Protein AF-A0A9Q1BQQ0-F1 (afdb_monomer_lite)

Sequence (123 aa):
MTTLFNSIDKNIPAKLSSSRFSYPWVNRLIKRDIRQKQRLYNKVKKYGQSSHKFEFRKLRRSIDRKIRMSHNSYVRDIIGGSLKSDNTKPFWNLNLRGLMLVVSRRCRFKENSCPLPKIKPKP

Foldseek 3Di:
DCVVVVVCPQAEPPDLDDPDDDDPLCDPVLVVLVVVLVVLLVVCQPPVDPVSVVVSVVSVVVSVVSSVVSVVVVVCVQVVVCVVPVHNHSVNNVVSCVVCVVVVVPPPPPPPDPDRNPDDDDD

Radius of gyration: 20.64 Å; chains: 1; bounding box: 48×26×66 Å

pLDDT: mean 75.19, std 18.42, range [32.0, 94.81]

Structure (mmCIF, N/CA/C/O backbone):
data_AF-A0A9Q1BQQ0-F1
#
_entry.id   AF-A0A9Q1BQQ0-F1
#
loop_
_atom_site.group_PDB
_atom_site.id
_atom_site.type_symbol
_atom_site.label_atom_id
_atom_site.label_alt_id
_atom_site.label_comp_id
_atom_site.label_asym_id
_atom_site.label_entity_id
_atom_site.label_seq_id
_atom_site.pdbx_PDB_ins_code
_atom_site.Cartn_x
_atom_site.Cartn_y
_atom_site.Cartn_z
_atom_site.occupancy
_atom_site.B_iso_or_equiv
_atom_site.auth_seq_id
_atom_site.auth_comp_id
_atom_site.auth_asym_id
_atom_site.auth_atom_id
_atom_site.pdbx_PDB_model_num
ATOM 1 N N . MET A 1 1 ? 31.905 8.254 -33.242 1.00 49.72 1 MET A N 1
ATOM 2 C CA . MET A 1 1 ? 32.184 7.545 -31.971 1.00 49.72 1 MET A CA 1
ATOM 3 C C . MET A 1 1 ? 31.222 8.034 -30.880 1.00 49.72 1 MET A C 1
ATOM 5 O O . MET A 1 1 ? 31.599 8.859 -30.065 1.00 49.72 1 MET A O 1
ATOM 9 N N . THR A 1 2 ? 29.957 7.595 -30.881 1.00 71.25 2 THR A N 1
ATOM 10 C CA . THR A 1 2 ? 28.929 8.000 -29.881 1.00 71.25 2 THR A CA 1
ATOM 11 C C . THR A 1 2 ? 28.094 6.816 -29.375 1.00 71.25 2 THR A C 1
ATOM 13 O O . THR A 1 2 ? 27.130 6.982 -28.634 1.00 71.25 2 THR A O 1
ATOM 16 N N . THR A 1 3 ? 28.467 5.591 -29.751 1.00 80.88 3 THR A N 1
ATOM 17 C CA . THR A 1 3 ? 27.713 4.357 -29.478 1.00 80.88 3 THR A CA 1
ATOM 18 C C . THR A 1 3 ? 27.543 4.076 -27.986 1.00 80.88 3 THR A C 1
ATOM 20 O O . THR A 1 3 ? 26.469 3.644 -27.575 1.00 80.88 3 THR A O 1
ATOM 23 N N . LEU A 1 4 ? 28.559 4.375 -27.170 1.00 83.50 4 LEU A N 1
ATOM 24 C CA . LEU A 1 4 ? 28.493 4.223 -25.715 1.00 83.50 4 LEU A CA 1
ATOM 25 C C . LEU A 1 4 ? 27.442 5.156 -25.098 1.00 83.50 4 LEU A C 1
ATOM 27 O O . LEU A 1 4 ? 26.542 4.68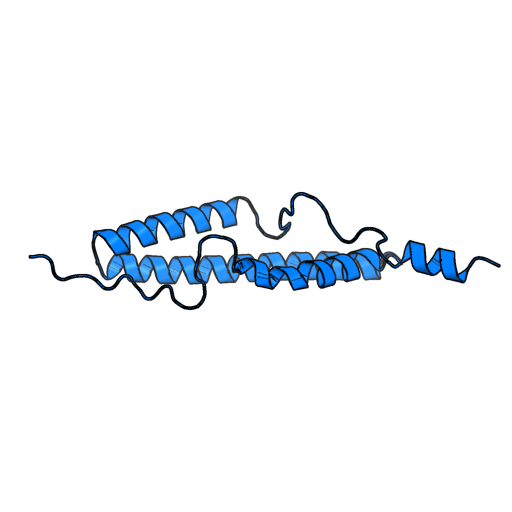8 -24.406 1.00 83.50 4 LEU A O 1
ATOM 31 N N . PHE A 1 5 ? 27.526 6.456 -25.389 1.00 85.81 5 PHE A N 1
ATOM 32 C CA . PHE A 1 5 ? 26.589 7.455 -24.864 1.00 85.81 5 PHE A CA 1
ATOM 33 C C . PHE A 1 5 ? 25.151 7.172 -25.317 1.00 85.81 5 PHE A C 1
ATOM 35 O O . PHE A 1 5 ? 24.237 7.183 -24.498 1.00 85.81 5 PHE A O 1
ATOM 42 N N . ASN A 1 6 ? 24.964 6.750 -26.571 1.00 85.50 6 ASN A N 1
ATOM 43 C CA . ASN A 1 6 ? 23.657 6.327 -27.077 1.00 85.50 6 ASN A CA 1
ATOM 44 C C . ASN A 1 6 ? 23.087 5.120 -26.313 1.00 85.50 6 ASN A C 1
ATOM 46 O O . ASN A 1 6 ? 21.882 5.048 -26.075 1.00 85.50 6 ASN A O 1
ATOM 50 N N . SER A 1 7 ? 23.928 4.157 -25.930 1.00 82.69 7 SER A N 1
ATOM 51 C CA . SER A 1 7 ? 23.507 3.001 -25.130 1.00 82.69 7 SER A CA 1
ATOM 52 C C . SER A 1 7 ? 23.175 3.386 -23.689 1.00 82.69 7 SER A C 1
ATOM 54 O O . SER A 1 7 ? 22.233 2.839 -23.113 1.00 82.69 7 SER A O 1
ATOM 56 N N . ILE A 1 8 ? 23.900 4.349 -23.118 1.00 85.19 8 ILE A N 1
ATOM 57 C CA . ILE A 1 8 ? 23.631 4.896 -21.784 1.00 85.19 8 ILE A CA 1
ATOM 58 C C . ILE A 1 8 ? 22.269 5.598 -21.774 1.00 85.19 8 ILE A C 1
ATOM 60 O O . ILE A 1 8 ? 21.409 5.244 -20.967 1.00 85.19 8 ILE A O 1
ATOM 64 N N . ASP A 1 9 ? 22.013 6.492 -22.728 1.00 83.19 9 ASP A N 1
ATOM 65 C CA . ASP A 1 9 ? 20.755 7.245 -22.815 1.00 83.19 9 ASP A CA 1
ATOM 66 C C . ASP A 1 9 ? 19.539 6.352 -23.094 1.00 83.19 9 ASP A C 1
ATOM 68 O O . ASP A 1 9 ? 18.411 6.633 -22.667 1.00 83.19 9 ASP A O 1
ATOM 72 N N . LYS A 1 10 ? 19.742 5.240 -23.808 1.00 84.06 10 LYS A N 1
ATOM 73 C CA . LYS A 1 10 ? 18.690 4.250 -24.074 1.00 84.06 10 LYS A CA 1
ATOM 74 C C . LYS A 1 10 ? 18.300 3.459 -22.829 1.00 84.06 10 LYS A C 1
ATOM 76 O O . LYS A 1 10 ? 17.111 3.198 -22.648 1.00 84.06 10 LYS A O 1
ATOM 81 N N . ASN A 1 11 ? 19.254 3.147 -21.958 1.00 84.38 11 ASN A N 1
ATOM 82 C CA . ASN A 1 11 ? 19.060 2.235 -20.831 1.00 84.38 11 ASN A CA 1
ATOM 83 C C . ASN A 1 11 ? 18.818 2.941 -19.492 1.00 84.38 11 ASN A C 1
ATOM 85 O O . ASN A 1 11 ? 18.059 2.447 -18.655 1.00 84.38 11 ASN A O 1
ATOM 89 N N . ILE A 1 12 ? 19.401 4.122 -19.300 1.00 83.19 12 ILE A N 1
ATOM 90 C CA . ILE A 1 12 ? 19.336 4.867 -18.043 1.00 83.19 12 ILE A CA 1
ATOM 91 C C . ILE A 1 12 ? 18.301 5.995 -18.173 1.00 83.19 12 ILE A C 1
ATOM 93 O O . ILE A 1 12 ? 18.304 6.746 -19.150 1.00 83.19 12 ILE A O 1
ATOM 97 N N . PRO A 1 13 ? 17.353 6.130 -17.230 1.00 80.38 13 PRO A N 1
ATOM 98 C CA . PRO A 1 13 ? 16.422 7.248 -17.246 1.00 80.38 13 PRO A CA 1
ATOM 99 C C . PRO A 1 13 ? 17.135 8.568 -16.909 1.00 80.38 13 PRO A C 1
ATOM 101 O O . PRO A 1 13 ? 17.703 8.715 -15.832 1.00 80.38 13 PRO A O 1
ATOM 104 N N . ALA A 1 14 ? 17.035 9.556 -17.804 1.00 79.38 14 ALA A N 1
ATOM 105 C CA . ALA A 1 14 ? 17.663 10.874 -17.643 1.00 79.38 14 ALA A CA 1
ATOM 106 C C . ALA A 1 14 ? 17.007 11.767 -16.567 1.00 79.38 14 ALA A C 1
ATOM 108 O O . ALA A 1 14 ? 17.628 12.698 -16.062 1.00 79.38 14 ALA A O 1
ATOM 109 N N . LYS A 1 15 ? 15.738 11.514 -16.212 1.00 72.50 15 LYS A N 1
ATOM 110 C CA . LYS A 1 15 ? 15.001 12.267 -15.182 1.00 72.50 15 LYS A CA 1
ATOM 111 C C . LYS A 1 15 ? 14.571 11.334 -14.056 1.00 72.50 15 LYS A C 1
ATOM 113 O O . LYS A 1 15 ? 13.873 10.351 -14.294 1.00 72.50 15 LYS A O 1
ATOM 118 N N . LEU A 1 16 ? 14.960 11.684 -12.831 1.00 66.38 16 LEU A N 1
ATOM 119 C CA . LEU A 1 16 ? 14.768 10.857 -11.633 1.00 66.38 16 LEU A CA 1
ATOM 120 C C . LEU A 1 16 ? 13.498 11.201 -10.838 1.00 66.38 16 LEU A C 1
ATOM 122 O O . LEU A 1 16 ? 13.080 10.419 -9.986 1.00 66.38 16 LEU A O 1
ATOM 126 N N . SER A 1 17 ? 12.860 12.344 -11.100 1.00 60.31 17 SER A N 1
ATOM 127 C CA . SER A 1 17 ? 11.723 12.822 -10.310 1.00 60.31 17 SER A CA 1
ATOM 128 C C . SER A 1 17 ? 10.563 13.311 -11.180 1.00 60.31 17 SER A C 1
ATOM 130 O O . SER A 1 17 ? 10.738 13.900 -12.244 1.00 60.31 17 SER A O 1
ATOM 132 N N . SER A 1 18 ? 9.346 13.042 -10.710 1.00 62.91 18 SER A N 1
ATOM 133 C CA . SER A 1 18 ? 8.094 13.585 -11.242 1.00 62.91 18 SER A CA 1
ATOM 134 C C . SER A 1 18 ? 7.284 14.177 -10.088 1.00 62.91 18 SER A C 1
ATOM 136 O O . SER A 1 18 ? 7.335 13.675 -8.965 1.00 62.91 18 SER A O 1
ATOM 138 N N . SER A 1 19 ? 6.537 15.247 -10.374 1.00 61.38 19 SER A N 1
ATOM 139 C CA . SER A 1 19 ? 5.867 16.113 -9.392 1.00 61.38 19 SER A CA 1
ATOM 140 C C . SER A 1 19 ? 4.697 15.447 -8.634 1.00 61.38 19 SER A C 1
ATOM 142 O O . SER A 1 19 ? 4.322 15.911 -7.559 1.00 61.38 19 SER A O 1
ATOM 144 N N . ARG A 1 20 ? 4.146 14.310 -9.099 1.00 58.00 20 ARG A N 1
ATOM 145 C CA . ARG A 1 20 ? 3.126 13.530 -8.360 1.00 58.00 20 ARG A CA 1
ATOM 146 C C . ARG A 1 20 ? 3.206 12.038 -8.677 1.00 58.00 20 ARG A C 1
ATOM 148 O O . ARG A 1 20 ? 2.969 11.631 -9.810 1.00 58.00 20 ARG A O 1
ATOM 155 N N . PHE A 1 21 ? 3.466 11.208 -7.664 1.00 63.31 21 PHE A N 1
ATOM 156 C CA . PHE A 1 21 ? 3.523 9.755 -7.839 1.00 63.31 21 PHE A CA 1
ATOM 157 C C . PHE A 1 21 ? 2.178 9.091 -7.520 1.00 63.31 21 PHE A C 1
ATOM 159 O O . PHE A 1 21 ? 1.716 9.094 -6.378 1.00 63.31 21 PHE A O 1
ATOM 166 N N . SER A 1 22 ? 1.549 8.498 -8.537 1.00 72.81 22 SER A N 1
ATOM 167 C CA . SER A 1 22 ? 0.489 7.508 -8.346 1.00 72.81 22 SER A CA 1
ATOM 168 C C . SER A 1 22 ? 1.108 6.121 -8.421 1.00 72.81 22 SER A C 1
ATOM 170 O O . SER A 1 22 ? 1.644 5.742 -9.458 1.00 72.81 22 SER A O 1
ATOM 172 N N . TYR A 1 23 ? 1.006 5.358 -7.334 1.00 81.06 23 TYR A N 1
ATOM 173 C CA . TYR A 1 23 ? 1.450 3.970 -7.292 1.00 81.06 23 TYR A CA 1
ATOM 174 C C . TYR A 1 23 ? 0.550 3.119 -8.206 1.00 81.06 23 TYR A C 1
ATOM 176 O O . TYR A 1 23 ? -0.641 2.983 -7.903 1.00 81.06 23 TYR A O 1
ATOM 184 N N . PRO A 1 24 ? 1.073 2.536 -9.300 1.00 83.38 24 PRO A N 1
ATOM 185 C CA . PRO A 1 24 ? 0.248 1.790 -10.252 1.00 83.38 24 PRO A CA 1
ATOM 186 C C . PRO A 1 24 ? -0.336 0.507 -9.645 1.00 83.38 24 PRO A C 1
ATOM 188 O O . PRO A 1 24 ? -1.416 0.082 -10.030 1.00 83.38 24 PRO A O 1
ATOM 191 N N . TRP A 1 25 ? 0.310 -0.057 -8.621 1.00 86.00 25 TRP A N 1
ATOM 192 C CA . TRP A 1 25 ? -0.189 -1.209 -7.861 1.00 86.00 25 TRP A CA 1
ATOM 193 C C . TRP A 1 25 ? -1.203 -0.853 -6.753 1.00 86.00 25 TRP A C 1
ATOM 195 O O . TRP A 1 25 ? -1.594 -1.714 -5.965 1.00 86.00 25 TRP A O 1
ATOM 205 N N . VAL A 1 26 ? -1.627 0.414 -6.631 1.00 88.38 26 VAL A N 1
ATOM 206 C CA . VAL A 1 26 ? -2.629 0.846 -5.639 1.00 88.38 26 VAL A CA 1
ATOM 207 C C . VAL A 1 26 ? -3.933 1.237 -6.332 1.00 88.38 26 VAL A C 1
ATOM 209 O O . VAL A 1 26 ? -4.220 2.404 -6.614 1.00 88.38 26 VAL A O 1
ATOM 212 N N . ASN A 1 27 ? -4.771 0.225 -6.537 1.00 89.50 27 ASN A N 1
ATOM 213 C CA . ASN A 1 27 ? -6.055 0.348 -7.223 1.00 89.50 27 ASN A CA 1
ATOM 214 C C . ASN A 1 27 ? -7.104 1.125 -6.406 1.00 89.50 27 ASN A C 1
ATOM 216 O O . ASN A 1 27 ? -7.034 1.235 -5.177 1.00 89.50 27 ASN A O 1
ATOM 220 N N . ARG A 1 28 ? -8.157 1.608 -7.083 1.00 91.38 28 ARG A N 1
ATOM 221 C CA . ARG A 1 28 ? -9.309 2.291 -6.453 1.00 91.38 28 ARG A CA 1
ATOM 222 C C . ARG A 1 28 ? -9.947 1.458 -5.334 1.00 91.38 28 ARG A C 1
ATOM 224 O O . ARG A 1 28 ? -10.348 2.018 -4.313 1.00 91.38 28 ARG A O 1
ATOM 231 N N . LEU A 1 29 ? -10.000 0.136 -5.509 1.00 93.56 29 LEU A N 1
ATOM 232 C CA . LEU A 1 29 ? -10.514 -0.809 -4.514 1.00 93.56 29 LEU A CA 1
ATOM 233 C C . LEU A 1 29 ? -9.653 -0.820 -3.243 1.00 93.56 29 LEU A C 1
ATOM 235 O O . LEU A 1 29 ? -10.185 -0.651 -2.151 1.00 93.56 29 LEU A O 1
ATOM 239 N N . ILE A 1 30 ? -8.325 -0.889 -3.378 1.00 91.88 30 ILE A N 1
ATOM 240 C CA . ILE A 1 30 ? -7.389 -0.821 -2.243 1.00 91.88 30 ILE A CA 1
ATOM 241 C C . ILE A 1 30 ? -7.545 0.519 -1.508 1.00 91.88 30 ILE A C 1
ATOM 243 O O . ILE A 1 30 ? -7.645 0.551 -0.283 1.00 91.88 30 ILE A O 1
ATOM 247 N N . LYS A 1 31 ? -7.668 1.636 -2.240 1.00 89.88 31 LYS A N 1
ATOM 248 C CA . LYS A 1 31 ? -7.935 2.961 -1.643 1.00 89.88 31 LYS A CA 1
ATOM 249 C C . LYS A 1 31 ? -9.269 3.004 -0.886 1.00 89.88 31 LYS A C 1
ATOM 251 O O . LYS A 1 31 ? -9.391 3.711 0.117 1.00 89.88 31 LYS A O 1
ATOM 256 N N . ARG A 1 32 ? -10.297 2.287 -1.354 1.00 94.81 32 ARG A N 1
ATOM 257 C CA . ARG A 1 32 ? -11.584 2.158 -0.650 1.00 94.81 32 ARG A CA 1
ATOM 258 C C . ARG A 1 32 ? -11.411 1.388 0.659 1.00 94.81 32 ARG A C 1
ATOM 260 O O . ARG A 1 32 ? -11.850 1.881 1.696 1.00 94.81 32 ARG A O 1
ATOM 267 N N . ASP A 1 33 ? -10.700 0.268 0.624 1.00 91.50 33 ASP A N 1
ATOM 268 C CA . ASP A 1 33 ? -10.444 -0.557 1.805 1.00 91.50 33 ASP A CA 1
ATOM 269 C C . ASP A 1 33 ? -9.600 0.198 2.847 1.00 91.50 33 ASP A C 1
ATOM 271 O O . ASP A 1 33 ? -9.903 0.160 4.037 1.00 91.50 33 ASP A O 1
ATOM 275 N N . ILE A 1 34 ? -8.599 0.979 2.421 1.00 91.06 34 ILE A N 1
ATOM 276 C CA . ILE A 1 34 ? -7.809 1.849 3.313 1.00 91.06 34 ILE A CA 1
ATOM 277 C C . ILE A 1 34 ? -8.704 2.877 4.021 1.00 91.06 34 ILE A C 1
ATOM 279 O O . ILE A 1 34 ? -8.579 3.081 5.231 1.00 91.06 34 ILE A O 1
ATOM 283 N N . ARG A 1 35 ? -9.651 3.497 3.304 1.00 93.06 35 ARG A N 1
ATOM 284 C CA . ARG A 1 35 ? -10.626 4.418 3.913 1.00 93.06 35 ARG A CA 1
ATOM 285 C C . ARG A 1 35 ? -11.544 3.695 4.899 1.00 93.06 35 ARG A C 1
ATOM 287 O O . ARG A 1 35 ? -11.822 4.227 5.971 1.00 93.06 35 ARG A O 1
ATOM 294 N N . GLN A 1 36 ? -11.974 2.473 4.587 1.00 94.12 36 GLN A N 1
ATOM 295 C CA . GLN A 1 36 ? -12.758 1.644 5.505 1.00 94.12 36 GLN A CA 1
ATOM 296 C C . GLN A 1 36 ? -11.958 1.272 6.764 1.00 94.12 36 GLN A C 1
ATOM 298 O O . GLN A 1 36 ? -12.483 1.396 7.872 1.00 94.12 36 GLN A O 1
ATOM 303 N N . LYS A 1 37 ? -10.673 0.919 6.621 1.00 92.25 37 LYS A N 1
ATOM 304 C CA . LYS A 1 37 ? -9.740 0.689 7.736 1.00 92.25 37 LYS A CA 1
ATOM 305 C C . LYS A 1 37 ? -9.674 1.907 8.654 1.00 92.25 37 LYS A C 1
ATOM 307 O O . LYS A 1 37 ? -9.769 1.752 9.870 1.00 92.25 37 LYS A O 1
ATOM 312 N N . GLN A 1 38 ? -9.585 3.112 8.087 1.00 90.06 38 GLN A N 1
ATOM 313 C CA . GLN A 1 38 ? -9.576 4.351 8.868 1.00 90.06 38 GLN A CA 1
ATOM 314 C C . GLN A 1 38 ? -10.892 4.578 9.626 1.00 90.06 38 GLN A C 1
ATOM 316 O O . GLN A 1 38 ? -10.878 4.950 10.798 1.00 90.06 38 GLN A O 1
ATOM 321 N N . ARG A 1 39 ? -12.041 4.313 8.992 1.00 92.00 39 ARG A N 1
ATOM 322 C CA . ARG A 1 39 ? -13.351 4.404 9.660 1.00 92.00 39 ARG A CA 1
ATOM 323 C C . ARG A 1 39 ? -13.460 3.419 10.827 1.00 92.00 39 ARG A C 1
ATOM 325 O O . ARG A 1 39 ? -13.930 3.804 11.894 1.00 92.00 39 ARG A O 1
ATOM 332 N N . LEU A 1 40 ? -12.997 2.177 10.657 1.00 91.62 40 LEU A N 1
ATOM 333 C CA . LEU A 1 40 ? -12.968 1.181 11.736 1.00 91.62 40 LEU A CA 1
ATOM 334 C C . LEU A 1 40 ? -12.041 1.600 12.876 1.00 91.62 40 LEU A C 1
ATOM 336 O O . LEU A 1 40 ? -12.426 1.484 14.034 1.00 91.62 40 LEU A O 1
ATOM 340 N N . TYR A 1 41 ? -10.866 2.149 12.568 1.00 88.31 41 TYR A N 1
ATOM 341 C CA . TYR A 1 41 ? -9.969 2.699 13.584 1.00 88.31 41 TYR A CA 1
ATOM 342 C C . TYR A 1 41 ? -10.659 3.781 14.427 1.00 88.31 41 TYR A C 1
ATOM 344 O O . TYR A 1 41 ? -10.595 3.742 15.655 1.00 88.31 41 TYR A O 1
ATOM 352 N N . ASN A 1 42 ? -11.391 4.696 13.786 1.00 88.56 42 ASN A N 1
ATOM 353 C CA . ASN A 1 42 ? -12.150 5.728 14.492 1.00 88.56 42 ASN A CA 1
ATOM 354 C C . ASN A 1 42 ? -13.243 5.121 15.394 1.00 88.56 42 ASN A C 1
ATOM 356 O O . ASN A 1 42 ? -13.417 5.580 16.521 1.00 88.56 42 ASN A O 1
ATOM 360 N N . LYS A 1 43 ? -13.931 4.056 14.950 1.00 89.25 43 LYS A N 1
ATOM 361 C CA . LYS A 1 43 ? -14.899 3.317 15.784 1.00 89.25 43 LYS A CA 1
ATOM 362 C C . LYS A 1 43 ? -14.227 2.647 16.983 1.00 89.25 43 LYS A C 1
ATOM 364 O O . LYS A 1 43 ? -14.707 2.792 18.101 1.00 89.25 43 LYS A O 1
ATOM 369 N N . VAL A 1 44 ? -13.098 1.965 16.778 1.00 89.50 44 VAL A N 1
ATOM 370 C CA . VAL A 1 44 ? -12.316 1.348 17.866 1.00 89.50 44 VAL A CA 1
ATOM 371 C C . VAL A 1 44 ? -11.877 2.401 18.880 1.00 89.50 44 VAL A C 1
ATOM 373 O O . VAL A 1 44 ? -11.998 2.174 20.079 1.00 89.50 44 VAL A O 1
ATOM 376 N N . LYS A 1 45 ? -11.410 3.562 18.407 1.00 87.12 45 LYS A N 1
ATOM 377 C CA . LYS A 1 45 ? -11.002 4.679 19.263 1.00 87.12 45 LYS A CA 1
ATOM 378 C C . LYS A 1 45 ? -12.171 5.242 20.079 1.00 87.12 45 LYS A C 1
ATOM 380 O O . LYS A 1 45 ? -11.964 5.595 21.232 1.00 87.12 45 LYS A O 1
ATOM 385 N N . LYS A 1 46 ? -13.370 5.330 19.492 1.00 87.00 46 LYS A N 1
ATOM 386 C CA . LYS A 1 46 ? -14.562 5.897 20.143 1.00 87.00 46 LYS A CA 1
ATOM 387 C C . LYS A 1 46 ? -15.222 4.935 21.136 1.00 87.00 46 LYS A C 1
ATOM 389 O O . LYS A 1 46 ? -15.605 5.358 22.217 1.00 87.00 46 LYS A O 1
ATOM 394 N N . TYR A 1 47 ? -15.381 3.667 20.760 1.00 86.81 47 TYR A N 1
ATOM 395 C CA . TYR A 1 47 ? -16.212 2.712 21.501 1.00 86.81 47 TYR A CA 1
ATOM 396 C C . TYR A 1 47 ? -15.414 1.655 22.272 1.00 86.81 47 TYR A C 1
ATOM 398 O O . TYR A 1 47 ? -15.969 1.000 23.142 1.00 86.81 47 TYR A O 1
ATOM 406 N N . GLY A 1 48 ? -14.138 1.428 21.944 1.00 80.44 48 GLY A N 1
ATOM 407 C CA . GLY A 1 48 ? -13.285 0.460 22.647 1.00 80.44 48 GLY A CA 1
ATOM 408 C C . GLY A 1 48 ? -13.656 -1.024 22.476 1.00 80.44 48 GLY A C 1
ATOM 409 O O . GLY A 1 48 ? -12.928 -1.886 22.966 1.00 80.44 48 GLY A O 1
ATOM 410 N N . GLN A 1 49 ? -14.728 -1.349 21.750 1.00 87.44 49 GLN A N 1
ATOM 411 C CA . GLN A 1 49 ? -15.249 -2.714 21.623 1.00 87.44 49 GLN A CA 1
ATOM 412 C C . GLN A 1 49 ? -14.245 -3.703 21.003 1.00 87.44 49 GLN A C 1
ATOM 414 O O . GLN A 1 49 ? -13.556 -3.399 20.022 1.00 87.44 49 GLN A O 1
ATOM 419 N N . SER A 1 50 ? -14.206 -4.925 21.546 1.00 87.19 50 SER A N 1
ATOM 420 C CA . SER A 1 50 ? -13.356 -6.032 21.078 1.00 87.19 50 SER A CA 1
ATOM 421 C C . SER A 1 50 ? -13.698 -6.473 19.650 1.00 87.19 50 SER A C 1
ATOM 423 O O . SER A 1 50 ? -12.788 -6.672 18.843 1.00 87.19 50 SER A O 1
ATOM 425 N N . SER A 1 51 ? -14.989 -6.521 19.302 1.00 90.19 51 SER A N 1
ATOM 426 C CA . SER A 1 51 ? -15.471 -6.848 17.951 1.00 90.19 51 SER A CA 1
ATOM 427 C C . SER A 1 51 ? -14.877 -5.912 16.887 1.00 90.19 51 SER A C 1
ATOM 429 O O . SER A 1 51 ? -14.266 -6.352 15.912 1.00 90.19 51 SER A O 1
ATOM 431 N N . HIS A 1 52 ? -14.911 -4.596 17.120 1.00 88.56 52 HIS A N 1
ATOM 432 C CA . HIS A 1 52 ? -14.323 -3.625 16.194 1.00 88.56 52 HIS A CA 1
ATOM 433 C C . HIS A 1 52 ? -12.800 -3.769 16.054 1.00 88.56 52 HIS A C 1
ATOM 435 O O . HIS A 1 52 ? -12.254 -3.547 14.970 1.00 88.56 52 HIS A O 1
ATOM 441 N N . LYS A 1 53 ? -12.098 -4.155 17.131 1.00 86.94 53 LYS A N 1
ATOM 442 C CA . LYS A 1 53 ? -10.651 -4.424 17.085 1.00 86.94 53 LYS A CA 1
ATOM 443 C C . LYS A 1 53 ? -10.342 -5.640 16.213 1.00 86.94 53 LYS A C 1
ATOM 445 O O . LYS A 1 53 ? -9.375 -5.601 15.450 1.00 86.94 53 LYS A O 1
ATOM 450 N N . PHE A 1 54 ? -11.144 -6.699 16.318 1.00 92.06 54 PHE A N 1
ATOM 451 C CA . PHE A 1 54 ? -11.004 -7.892 15.487 1.00 92.06 54 PHE A CA 1
ATOM 452 C C . PHE A 1 54 ? -11.202 -7.560 14.003 1.00 92.06 54 PHE A C 1
ATOM 454 O O . PHE A 1 54 ? -10.311 -7.830 13.193 1.00 92.06 54 PHE A O 1
ATOM 461 N N . GLU A 1 55 ? -12.293 -6.870 13.665 1.00 93.31 55 GLU A N 1
ATOM 462 C CA . GLU A 1 55 ? -12.590 -6.451 12.290 1.00 93.31 55 GLU A CA 1
ATOM 463 C C . GLU A 1 55 ? -11.500 -5.543 11.708 1.00 93.31 55 GLU A C 1
ATOM 465 O O . GLU A 1 55 ? -11.057 -5.729 10.573 1.00 93.31 55 GLU A O 1
ATOM 470 N N . PHE A 1 56 ? -10.973 -4.609 12.505 1.00 91.38 56 PHE A N 1
ATOM 471 C CA . PHE A 1 56 ? -9.843 -3.776 12.096 1.00 91.38 56 PHE A CA 1
ATOM 472 C C . PHE A 1 56 ? -8.600 -4.612 11.746 1.00 91.38 56 PHE A C 1
ATOM 474 O O . PHE A 1 56 ? -7.979 -4.394 10.702 1.00 91.38 56 PHE A O 1
ATOM 481 N N . ARG A 1 57 ? -8.235 -5.590 12.589 1.00 90.31 57 ARG A N 1
ATOM 482 C CA . ARG A 1 57 ? -7.082 -6.480 12.347 1.00 90.31 57 ARG A CA 1
ATOM 483 C C . ARG A 1 57 ? -7.294 -7.357 11.113 1.00 90.31 57 ARG A C 1
ATOM 485 O O . ARG A 1 57 ? -6.357 -7.561 10.340 1.00 90.31 57 ARG A O 1
ATOM 492 N N . LYS A 1 58 ? -8.508 -7.879 10.921 1.00 94.50 58 LYS A N 1
ATOM 493 C CA . LYS A 1 58 ? -8.892 -8.674 9.745 1.00 94.50 58 LYS A CA 1
ATOM 494 C C . LYS A 1 58 ? -8.759 -7.847 8.465 1.00 94.50 58 LYS A C 1
ATOM 496 O O . LYS A 1 58 ? -8.067 -8.267 7.537 1.00 94.50 58 LYS A O 1
ATOM 501 N N . LEU A 1 59 ? -9.328 -6.641 8.449 1.00 94.00 59 LEU A N 1
ATOM 502 C CA . LEU A 1 59 ? -9.272 -5.752 7.291 1.00 94.00 59 LEU A CA 1
ATOM 503 C C . LEU A 1 59 ? -7.842 -5.290 6.984 1.00 94.00 59 LEU A C 1
ATOM 505 O O . LEU A 1 59 ? -7.447 -5.283 5.821 1.00 94.00 59 LEU A O 1
ATOM 509 N N . ARG A 1 60 ? -7.037 -4.969 8.006 1.00 91.44 60 ARG A N 1
ATOM 510 C CA . ARG A 1 60 ? -5.617 -4.621 7.832 1.00 91.44 60 ARG A CA 1
ATOM 511 C C . ARG A 1 60 ? -4.851 -5.730 7.105 1.00 91.44 60 ARG A C 1
ATOM 513 O O . ARG A 1 60 ? -4.230 -5.454 6.087 1.00 91.44 60 ARG A O 1
ATOM 520 N N . ARG A 1 61 ? -4.960 -6.979 7.574 1.00 90.44 61 ARG A N 1
ATOM 521 C CA . ARG A 1 61 ? -4.297 -8.136 6.943 1.00 90.44 61 ARG A CA 1
ATOM 522 C C . ARG A 1 61 ? -4.744 -8.343 5.495 1.00 90.44 61 ARG A C 1
ATOM 524 O O . ARG A 1 61 ? -3.920 -8.637 4.634 1.00 90.44 61 ARG A O 1
ATOM 531 N N . SER A 1 62 ? -6.037 -8.157 5.222 1.00 94.44 62 SER A N 1
ATOM 532 C CA . SER A 1 62 ? -6.589 -8.242 3.864 1.00 94.44 62 SER A CA 1
ATOM 533 C C . SER A 1 62 ? -6.001 -7.173 2.936 1.00 94.44 62 SER A C 1
ATOM 535 O O . SER A 1 62 ? -5.577 -7.489 1.826 1.00 94.44 62 SER A O 1
ATOM 537 N N . ILE A 1 63 ? -5.900 -5.924 3.404 1.00 91.75 63 ILE A N 1
ATOM 538 C CA . ILE A 1 63 ? -5.289 -4.821 2.648 1.00 91.75 63 ILE A CA 1
ATOM 539 C C . ILE A 1 63 ? -3.815 -5.107 2.364 1.00 91.75 63 ILE A C 1
ATOM 541 O O . ILE A 1 63 ? -3.393 -4.992 1.215 1.00 91.75 63 ILE A O 1
ATOM 545 N N . ASP A 1 64 ? -3.053 -5.528 3.376 1.00 86.94 64 ASP A N 1
ATOM 546 C CA . ASP A 1 64 ? -1.626 -5.826 3.226 1.00 86.94 64 ASP A CA 1
ATOM 547 C C . ASP A 1 64 ? -1.409 -6.940 2.189 1.00 86.94 64 ASP A C 1
ATOM 549 O O . ASP A 1 64 ? -0.545 -6.828 1.318 1.00 86.94 64 ASP A O 1
ATOM 553 N N . ARG A 1 65 ? -2.247 -7.988 2.213 1.00 91.06 65 ARG A N 1
ATOM 554 C CA . ARG A 1 65 ? -2.230 -9.055 1.202 1.00 91.06 65 ARG A CA 1
ATOM 555 C C . ARG A 1 65 ? -2.530 -8.515 -0.197 1.00 91.06 65 ARG A C 1
ATOM 557 O O . ARG A 1 65 ? -1.781 -8.814 -1.122 1.00 91.06 65 ARG A O 1
ATOM 564 N N . LYS A 1 66 ? -3.582 -7.705 -0.359 1.00 92.00 66 LYS A N 1
ATOM 565 C CA . LYS A 1 66 ? -3.961 -7.118 -1.658 1.00 92.00 66 LYS A CA 1
ATOM 566 C C . LYS A 1 66 ? -2.856 -6.238 -2.239 1.00 92.00 66 LYS A C 1
ATOM 568 O O . LYS A 1 66 ? -2.563 -6.348 -3.425 1.00 92.00 66 LYS A O 1
ATOM 573 N N . ILE A 1 67 ? -2.226 -5.402 -1.411 1.00 89.94 67 ILE A N 1
ATOM 574 C CA . ILE A 1 67 ? -1.117 -4.538 -1.836 1.00 89.94 67 ILE A CA 1
ATOM 575 C C . ILE A 1 67 ? 0.071 -5.385 -2.289 1.00 89.94 67 ILE A C 1
ATOM 577 O O . ILE A 1 67 ? 0.578 -5.158 -3.382 1.00 89.94 67 ILE A O 1
ATOM 581 N N . ARG A 1 68 ? 0.478 -6.392 -1.501 1.00 88.44 68 ARG A N 1
ATOM 582 C CA . ARG A 1 68 ? 1.583 -7.293 -1.874 1.00 88.44 68 ARG A CA 1
ATOM 583 C C . ARG A 1 68 ? 1.303 -8.031 -3.178 1.00 88.44 68 ARG A C 1
ATOM 585 O O . ARG A 1 68 ? 2.164 -8.074 -4.045 1.00 88.44 68 ARG A O 1
ATOM 592 N N . MET A 1 69 ? 0.095 -8.569 -3.344 1.00 91.31 69 MET A N 1
ATOM 593 C CA . MET A 1 69 ? -0.296 -9.259 -4.576 1.00 91.31 69 MET A CA 1
ATOM 594 C C . MET A 1 69 ? -0.269 -8.323 -5.786 1.00 91.31 69 MET A C 1
ATOM 596 O O . MET A 1 69 ? 0.318 -8.668 -6.808 1.00 91.31 69 MET A O 1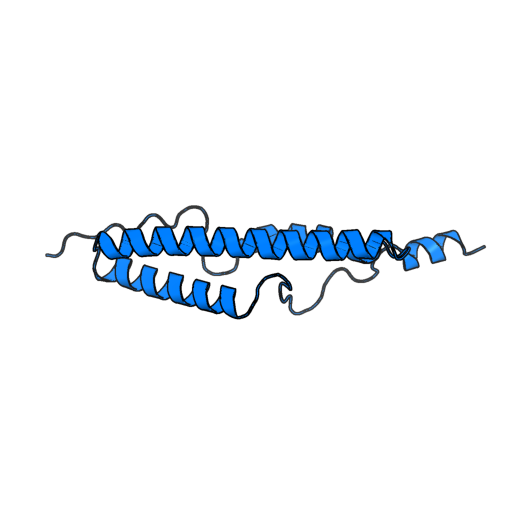
ATOM 600 N N . SER A 1 70 ? -0.857 -7.129 -5.666 1.00 91.06 70 SER A N 1
ATOM 601 C CA . SER A 1 70 ? -0.880 -6.156 -6.763 1.00 91.06 70 SER A CA 1
ATOM 602 C C . SER A 1 70 ? 0.520 -5.665 -7.117 1.00 91.06 70 SER A C 1
ATOM 604 O O . SER A 1 70 ? 0.827 -5.500 -8.293 1.00 91.06 70 SER A O 1
ATOM 606 N N . HIS A 1 71 ? 1.371 -5.455 -6.112 1.00 89.25 71 HIS A N 1
ATOM 607 C CA . HIS A 1 71 ? 2.767 -5.088 -6.308 1.00 89.25 71 HIS A CA 1
ATOM 608 C C . HIS A 1 71 ? 3.531 -6.202 -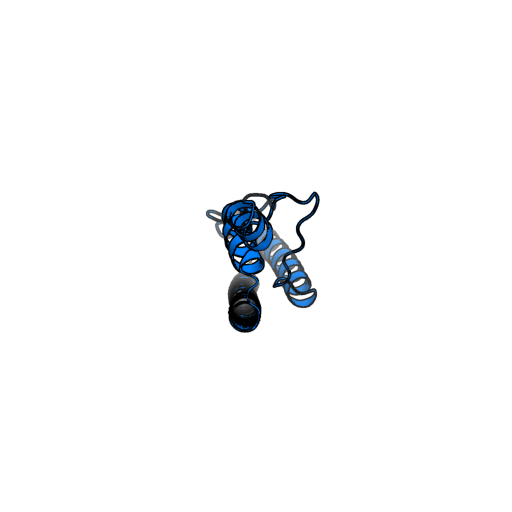7.027 1.00 89.25 71 HIS A C 1
ATOM 610 O O . HIS A 1 71 ? 4.165 -5.946 -8.042 1.00 89.25 71 HIS A O 1
ATOM 616 N N . ASN A 1 72 ? 3.414 -7.450 -6.566 1.00 89.31 72 ASN A N 1
ATOM 617 C CA . ASN A 1 72 ? 4.095 -8.588 -7.183 1.00 89.31 72 ASN A CA 1
ATOM 618 C C . ASN A 1 72 ? 3.598 -8.867 -8.605 1.00 89.31 72 ASN A C 1
ATOM 620 O O . ASN A 1 72 ? 4.374 -9.328 -9.434 1.00 89.31 72 ASN A O 1
ATOM 624 N N . SER A 1 73 ? 2.321 -8.612 -8.910 1.00 91.31 73 SER A N 1
ATOM 625 C CA . SER A 1 73 ? 1.837 -8.643 -10.295 1.00 91.31 73 SER A CA 1
ATOM 626 C C . SER A 1 73 ? 2.531 -7.573 -11.125 1.00 91.31 73 SER A C 1
ATOM 628 O O . SER A 1 73 ? 3.213 -7.909 -12.079 1.00 91.31 73 SER A O 1
ATOM 630 N N . TYR A 1 74 ? 2.472 -6.316 -10.680 1.00 88.06 74 TYR A N 1
ATOM 631 C CA . TYR A 1 74 ? 3.089 -5.197 -11.385 1.00 88.06 74 TYR A CA 1
ATOM 632 C C . TYR A 1 74 ? 4.591 -5.405 -11.632 1.00 88.06 74 TYR A C 1
ATOM 634 O O . TYR A 1 74 ? 5.070 -5.185 -12.737 1.00 88.06 74 TYR A O 1
ATOM 642 N N . VAL A 1 75 ? 5.339 -5.866 -10.626 1.00 86.50 75 VAL A N 1
ATOM 643 C CA . VAL A 1 75 ? 6.772 -6.165 -10.759 1.00 86.50 75 VAL A CA 1
ATOM 644 C C . VAL A 1 75 ? 7.010 -7.268 -11.790 1.00 86.50 75 VAL A C 1
ATOM 646 O O . VAL A 1 75 ? 7.876 -7.108 -12.644 1.00 86.50 75 VAL A O 1
ATOM 649 N N . ARG A 1 76 ? 6.237 -8.361 -11.745 1.00 86.75 76 ARG A N 1
ATOM 650 C CA . ARG A 1 76 ? 6.348 -9.452 -12.725 1.00 86.75 76 ARG A CA 1
ATOM 651 C C . ARG A 1 76 ? 6.033 -8.981 -14.139 1.00 86.75 76 ARG A C 1
ATOM 653 O O . ARG A 1 76 ? 6.759 -9.351 -15.050 1.00 86.75 76 ARG A O 1
ATOM 660 N N . ASP A 1 77 ? 5.013 -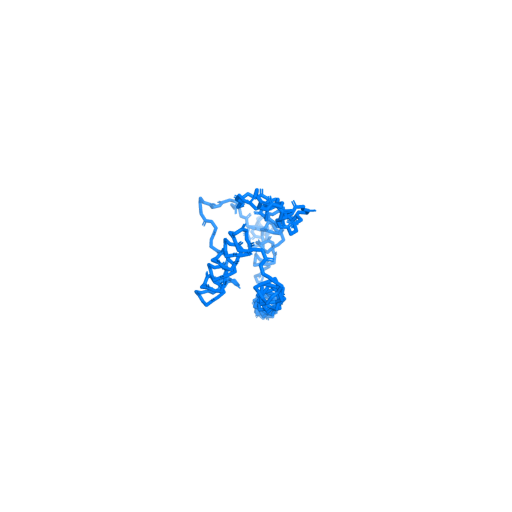8.148 -14.310 1.00 88.00 77 ASP A N 1
ATOM 661 C CA . ASP A 1 77 ? 4.605 -7.638 -15.620 1.00 88.00 77 ASP A CA 1
ATOM 662 C C . ASP A 1 77 ? 5.664 -6.684 -16.195 1.00 88.00 77 ASP A C 1
ATOM 664 O O . ASP A 1 77 ? 6.032 -6.781 -17.364 1.00 88.00 77 ASP A O 1
ATOM 668 N N . ILE A 1 78 ? 6.219 -5.801 -15.358 1.00 84.25 78 ILE A N 1
ATOM 669 C CA . ILE A 1 78 ? 7.266 -4.854 -15.755 1.00 84.25 78 ILE A CA 1
ATOM 670 C C . ILE A 1 78 ? 8.579 -5.566 -16.073 1.00 84.25 78 ILE A C 1
ATOM 672 O O . ILE A 1 78 ? 9.169 -5.305 -17.118 1.00 84.25 78 ILE A O 1
ATOM 676 N N . ILE A 1 79 ? 9.042 -6.459 -15.196 1.00 79.12 79 ILE A N 1
ATOM 677 C CA . ILE A 1 79 ? 10.282 -7.210 -15.422 1.00 79.12 79 ILE A CA 1
ATOM 678 C C . ILE A 1 79 ? 10.091 -8.164 -16.606 1.00 79.12 79 ILE A C 1
ATOM 680 O O . ILE A 1 79 ? 10.907 -8.177 -17.518 1.00 79.12 79 ILE A O 1
ATOM 684 N N . GLY A 1 80 ? 8.978 -8.897 -16.651 1.00 79.00 80 GLY A N 1
ATOM 685 C CA . GLY A 1 80 ? 8.662 -9.823 -17.737 1.00 79.00 80 GLY A CA 1
ATOM 686 C C . GLY A 1 80 ? 8.517 -9.140 -19.100 1.00 79.00 80 GLY A C 1
ATOM 687 O O . GLY A 1 80 ? 8.940 -9.701 -20.106 1.00 79.00 80 GLY A O 1
ATOM 688 N N . GLY A 1 81 ? 7.972 -7.920 -19.154 1.00 80.38 81 GLY A N 1
ATOM 689 C CA . GLY A 1 81 ? 7.919 -7.110 -20.378 1.00 80.38 81 GLY A CA 1
ATOM 690 C C . GLY A 1 81 ? 9.270 -6.494 -20.763 1.00 80.38 81 GLY A C 1
ATOM 691 O O . GLY A 1 81 ? 9.606 -6.417 -21.944 1.00 80.38 81 GLY A O 1
ATOM 692 N N . SER A 1 82 ? 10.076 -6.110 -19.772 1.00 71.62 82 SER A N 1
ATOM 693 C CA . SER A 1 82 ? 11.439 -5.592 -19.957 1.00 71.62 82 SER A CA 1
ATOM 694 C C . SER A 1 82 ? 12.444 -6.655 -20.405 1.00 71.62 82 SER A C 1
ATOM 696 O O . SER A 1 82 ? 13.501 -6.292 -20.890 1.00 71.62 82 SER A O 1
ATOM 698 N N . LEU A 1 83 ? 12.156 -7.947 -20.239 1.00 72.06 83 LEU A N 1
ATOM 699 C CA . LEU A 1 83 ? 12.985 -9.022 -20.801 1.00 72.06 83 LEU A CA 1
ATOM 700 C C . LEU A 1 83 ? 12.675 -9.287 -22.281 1.00 72.06 83 LEU A C 1
ATOM 702 O O . LEU A 1 83 ? 13.494 -9.861 -22.986 1.00 72.06 83 LEU A O 1
ATOM 706 N N . LYS A 1 84 ? 11.487 -8.889 -22.750 1.00 77.19 84 LYS A N 1
ATOM 707 C CA . LYS A 1 84 ? 11.048 -9.065 -24.146 1.00 77.19 84 LYS A CA 1
ATOM 708 C C . LYS A 1 84 ? 11.383 -7.874 -25.039 1.00 77.19 84 LYS A C 1
ATOM 710 O O . LYS A 1 84 ? 11.372 -7.998 -26.255 1.00 77.19 84 LYS A O 1
ATOM 715 N N . SER A 1 85 ? 11.603 -6.712 -24.435 1.00 70.06 85 SER A N 1
ATOM 716 C CA . SER A 1 85 ? 12.028 -5.494 -25.117 1.00 70.06 85 SER A CA 1
ATOM 717 C C . SER A 1 85 ? 13.361 -5.089 -24.513 1.00 70.06 85 SER A C 1
ATOM 719 O O . SER A 1 85 ? 13.437 -5.036 -23.294 1.00 70.06 85 SER A O 1
ATOM 721 N N . ASP A 1 86 ? 14.384 -4.767 -25.305 1.00 75.25 86 ASP A N 1
ATOM 722 C CA . ASP A 1 86 ? 15.742 -4.407 -24.832 1.00 75.25 86 ASP A CA 1
ATOM 723 C C . ASP A 1 86 ? 15.810 -3.108 -23.982 1.00 75.25 86 ASP A C 1
ATOM 725 O O . ASP A 1 86 ? 16.850 -2.470 -23.831 1.00 75.25 86 ASP A O 1
ATOM 729 N N . ASN A 1 87 ? 14.685 -2.671 -23.417 1.00 78.25 87 ASN A N 1
ATOM 730 C CA . ASN A 1 87 ? 14.523 -1.473 -22.616 1.00 78.25 87 ASN A CA 1
ATOM 731 C C . ASN A 1 87 ? 14.693 -1.792 -21.126 1.00 78.25 87 ASN A C 1
ATOM 733 O O . ASN A 1 87 ? 13.754 -2.241 -20.477 1.00 78.25 87 ASN A O 1
ATOM 737 N N . THR A 1 88 ? 15.839 -1.449 -20.535 1.00 80.38 88 THR A N 1
ATOM 738 C CA . THR A 1 88 ? 16.103 -1.636 -19.088 1.00 80.38 88 THR A CA 1
ATOM 739 C C . THR A 1 88 ? 15.573 -0.504 -18.191 1.00 80.38 88 THR A C 1
ATOM 741 O O . THR A 1 88 ? 15.531 -0.623 -16.964 1.00 80.38 88 THR A O 1
ATOM 744 N N . LYS A 1 89 ? 15.089 0.601 -18.773 1.00 78.69 89 LYS A N 1
ATOM 745 C CA . LYS A 1 89 ? 14.539 1.766 -18.046 1.00 78.69 89 LYS A CA 1
ATOM 746 C C . LYS A 1 89 ? 13.449 1.438 -17.007 1.00 78.69 89 LYS A C 1
ATOM 748 O O . LYS A 1 89 ? 13.450 2.067 -15.943 1.00 78.69 89 LYS A O 1
ATOM 753 N N . PRO A 1 90 ? 12.498 0.510 -17.247 1.00 78.69 90 PRO A N 1
ATOM 754 C CA . PRO A 1 90 ? 11.458 0.182 -16.271 1.00 78.69 90 PRO A CA 1
ATOM 755 C C . PRO A 1 90 ? 12.008 -0.396 -14.960 1.00 78.69 90 PRO A C 1
ATOM 757 O O . PRO A 1 90 ? 11.474 -0.082 -13.895 1.00 78.69 90 PRO A O 1
ATOM 760 N N . PHE A 1 91 ? 13.100 -1.164 -15.024 1.00 78.50 91 PHE A N 1
ATOM 761 C CA . PHE A 1 91 ? 13.798 -1.696 -13.852 1.00 78.50 91 PHE A CA 1
ATOM 762 C C . PHE A 1 91 ? 14.393 -0.574 -12.991 1.00 78.50 91 PHE A C 1
ATOM 764 O O . PHE A 1 91 ? 14.115 -0.493 -11.793 1.00 78.50 91 PHE A O 1
ATOM 771 N N . TRP A 1 92 ? 15.136 0.349 -13.612 1.00 76.38 92 TRP A N 1
ATOM 772 C CA . TRP A 1 92 ? 15.714 1.509 -12.924 1.00 76.38 92 TRP A CA 1
ATOM 773 C C . TRP A 1 92 ? 14.643 2.371 -12.275 1.00 76.38 92 TRP A C 1
ATOM 775 O O . TRP A 1 92 ? 14.746 2.729 -11.104 1.00 76.38 92 TRP A O 1
ATOM 785 N N . ASN A 1 93 ? 13.560 2.631 -13.005 1.00 76.50 93 ASN A N 1
ATOM 786 C CA . ASN A 1 93 ? 12.417 3.349 -12.468 1.00 76.50 93 ASN A CA 1
ATOM 787 C C . ASN A 1 93 ? 11.842 2.653 -11.229 1.00 76.50 93 ASN A C 1
ATOM 789 O O . ASN A 1 93 ? 11.488 3.335 -10.276 1.00 76.50 93 ASN A O 1
ATOM 793 N N . LEU A 1 94 ? 11.756 1.323 -11.202 1.00 73.38 94 LEU A N 1
ATOM 794 C CA . LEU A 1 94 ? 11.226 0.578 -10.060 1.00 73.38 94 LEU A CA 1
ATOM 795 C C . LEU A 1 94 ? 12.121 0.703 -8.814 1.00 73.38 94 LEU A C 1
ATOM 797 O O . LEU A 1 94 ? 11.616 1.026 -7.739 1.00 73.38 94 LEU A O 1
ATOM 801 N N . ASN A 1 95 ? 13.438 0.534 -8.968 1.00 64.25 95 ASN A N 1
ATOM 802 C CA . ASN A 1 95 ? 14.405 0.631 -7.866 1.00 64.25 95 ASN A CA 1
ATOM 803 C C . ASN A 1 95 ? 14.556 2.060 -7.330 1.00 64.25 95 ASN A C 1
ATOM 805 O O . ASN A 1 95 ? 14.543 2.277 -6.118 1.00 64.25 95 ASN A O 1
ATOM 809 N N . LEU A 1 96 ? 14.603 3.053 -8.220 1.00 60.78 96 LEU A N 1
ATOM 810 C CA . LEU A 1 96 ? 14.685 4.467 -7.844 1.00 60.78 96 LEU A CA 1
ATOM 811 C C . LEU A 1 96 ? 13.392 4.952 -7.165 1.00 60.78 96 LEU A C 1
ATOM 813 O O . LEU A 1 96 ? 13.433 5.784 -6.261 1.00 60.78 96 LEU A O 1
ATOM 817 N N . ARG A 1 97 ? 12.237 4.373 -7.526 1.00 60.62 97 ARG A N 1
ATOM 818 C CA . ARG A 1 97 ? 10.947 4.595 -6.842 1.00 60.62 97 ARG A CA 1
ATOM 819 C C . ARG A 1 97 ? 10.845 3.830 -5.513 1.00 60.62 97 ARG A C 1
ATOM 821 O O . ARG A 1 97 ? 10.091 4.248 -4.634 1.00 60.62 97 ARG A O 1
ATOM 828 N N . GLY A 1 98 ? 11.612 2.749 -5.347 1.00 51.09 98 GLY A N 1
ATOM 829 C CA . GLY A 1 98 ? 11.718 1.935 -4.131 1.00 51.09 98 GLY A CA 1
ATOM 830 C C . GLY A 1 98 ? 12.418 2.638 -2.963 1.00 51.09 98 GLY A C 1
ATOM 831 O O . GLY A 1 98 ? 12.051 2.396 -1.813 1.00 51.09 98 GLY A O 1
ATOM 832 N N . LEU A 1 99 ? 13.308 3.607 -3.225 1.00 39.75 99 LEU A N 1
ATOM 833 C CA . LEU A 1 99 ? 13.855 4.488 -2.175 1.00 39.75 99 LEU A CA 1
ATOM 834 C C . LEU A 1 99 ? 12.765 5.341 -1.493 1.00 39.75 99 LEU A C 1
ATOM 836 O O . LEU A 1 99 ? 12.925 5.815 -0.369 1.00 39.75 99 LEU A O 1
ATOM 840 N N . MET A 1 100 ? 11.603 5.467 -2.138 1.00 35.03 100 MET A N 1
ATOM 841 C CA . MET A 1 100 ? 10.412 6.119 -1.608 1.00 35.03 100 MET A CA 1
ATOM 842 C C . MET A 1 100 ? 9.421 5.132 -0.957 1.00 35.03 100 MET A C 1
ATOM 844 O O . MET A 1 100 ? 8.324 5.530 -0.576 1.00 35.03 100 MET A O 1
ATOM 848 N N . LEU A 1 101 ? 9.778 3.860 -0.738 1.00 39.34 101 LEU A N 1
ATOM 849 C CA . LEU A 1 101 ? 9.063 2.991 0.216 1.00 39.34 101 LEU A CA 1
ATOM 850 C C . LEU A 1 101 ? 9.431 3.303 1.677 1.00 39.34 101 LEU A C 1
ATOM 852 O O . LEU A 1 101 ? 8.813 2.781 2.600 1.00 39.34 101 LEU A O 1
ATOM 856 N N . VAL A 1 102 ? 10.326 4.273 1.903 1.00 38.84 102 VAL A N 1
ATOM 857 C CA . VAL A 1 102 ? 10.392 5.033 3.163 1.00 38.84 102 VAL A CA 1
ATOM 858 C C . VAL A 1 102 ? 9.272 6.093 3.244 1.00 38.84 102 VAL A C 1
ATOM 860 O O . VAL A 1 102 ? 8.974 6.593 4.325 1.00 38.84 102 VAL A O 1
ATOM 863 N N . VAL A 1 103 ? 8.537 6.383 2.161 1.00 35.62 103 VAL A N 1
ATOM 864 C CA . VAL A 1 103 ? 7.399 7.338 2.143 1.00 35.62 103 VAL A CA 1
ATOM 865 C C . VAL A 1 103 ? 6.050 6.692 2.468 1.00 35.62 103 VAL A C 1
ATOM 867 O O . VAL A 1 103 ? 5.015 7.354 2.499 1.00 35.62 103 VAL A O 1
ATOM 870 N N . SER A 1 104 ? 6.078 5.463 2.980 1.00 32.00 104 SER A N 1
ATOM 871 C CA . SER A 1 104 ? 5.062 5.041 3.950 1.00 32.00 104 SER A CA 1
ATOM 872 C C . SER A 1 104 ? 5.105 5.891 5.245 1.00 32.00 104 SER A C 1
ATOM 874 O O . SER A 1 104 ? 4.137 5.951 5.995 1.00 32.00 104 SER A O 1
ATOM 876 N N . ARG A 1 105 ? 6.175 6.677 5.472 1.00 36.72 105 ARG A N 1
ATOM 877 C CA . ARG A 1 105 ? 6.300 7.591 6.626 1.00 36.72 105 ARG A CA 1
ATOM 878 C C . ARG A 1 105 ? 5.670 8.983 6.443 1.00 36.72 105 ARG A C 1
ATOM 880 O O . ARG A 1 105 ? 5.742 9.784 7.375 1.00 36.72 105 ARG A O 1
ATOM 887 N N . ARG A 1 106 ? 5.067 9.314 5.287 1.00 33.62 106 ARG A N 1
ATOM 888 C CA . ARG A 1 106 ? 4.463 10.652 5.056 1.00 33.62 106 ARG A CA 1
ATOM 889 C C . ARG A 1 106 ? 3.052 10.651 4.451 1.00 33.62 106 ARG A C 1
ATOM 891 O O . ARG A 1 106 ? 2.576 11.690 4.012 1.00 33.62 106 ARG A O 1
ATOM 898 N N . CYS A 1 107 ? 2.307 9.551 4.544 1.00 35.53 107 CYS A N 1
ATOM 899 C CA . CYS A 1 107 ? 0.932 9.718 5.024 1.00 35.53 107 CYS A CA 1
ATOM 900 C C . CYS A 1 107 ? 1.043 9.989 6.528 1.00 35.53 107 CYS A C 1
ATOM 902 O O . CYS A 1 107 ? 1.950 9.470 7.166 1.00 35.53 107 CYS A O 1
ATOM 904 N N . ARG A 1 108 ? 0.169 10.805 7.120 1.00 36.91 108 ARG A N 1
ATOM 905 C CA . ARG A 1 108 ? 0.095 11.023 8.580 1.00 36.91 108 ARG A CA 1
ATOM 906 C C . ARG A 1 108 ? -0.310 9.732 9.324 1.00 36.91 108 ARG A C 1
ATOM 908 O O . ARG A 1 108 ? -1.377 9.656 9.920 1.00 36.91 108 ARG A O 1
ATOM 915 N N . PHE A 1 109 ? 0.522 8.701 9.248 1.00 37.91 109 PHE A N 1
ATOM 916 C CA . PHE A 1 109 ? 0.331 7.362 9.778 1.00 37.91 109 PHE A CA 1
ATOM 917 C C . PHE A 1 109 ? 1.690 6.933 10.349 1.00 37.91 109 PHE A C 1
ATOM 919 O O . PHE A 1 109 ? 2.616 6.583 9.626 1.00 37.91 109 PHE A O 1
ATOM 926 N N . LYS A 1 110 ? 1.846 7.065 11.670 1.00 32.12 110 LYS A N 1
ATOM 927 C CA . LYS A 1 110 ? 3.011 6.584 12.426 1.00 32.12 110 LYS A CA 1
ATOM 928 C C . LYS A 1 110 ? 3.017 5.049 12.336 1.00 32.12 110 LYS A C 1
ATOM 930 O O . LYS A 1 110 ? 2.349 4.380 13.117 1.00 32.12 110 LYS A O 1
ATOM 935 N N . GLU A 1 111 ? 3.695 4.481 11.340 1.00 39.09 111 GLU A N 1
ATOM 936 C CA . GLU A 1 111 ? 3.527 3.061 10.982 1.00 39.09 111 GLU A CA 1
ATOM 937 C C . GLU A 1 111 ? 4.198 2.034 11.898 1.00 39.09 111 GLU A C 1
ATOM 939 O O . GLU A 1 111 ? 3.843 0.864 11.809 1.00 39.09 111 GLU A O 1
ATOM 944 N N . ASN A 1 112 ? 5.021 2.428 12.871 1.00 35.22 112 ASN A N 1
ATOM 945 C CA . ASN A 1 112 ? 5.624 1.457 13.801 1.00 35.22 112 ASN A CA 1
ATOM 946 C C . ASN A 1 112 ? 5.086 1.545 15.235 1.00 35.22 112 ASN A C 1
ATOM 948 O O . ASN A 1 112 ? 5.571 0.862 16.130 1.00 35.22 112 ASN A O 1
ATOM 952 N N . SER A 1 113 ? 4.054 2.359 15.463 1.00 42.28 113 SER A N 1
ATOM 953 C CA . SER A 1 113 ? 3.479 2.570 16.792 1.00 42.28 113 SER A CA 1
ATOM 954 C C . SER A 1 113 ? 2.138 3.296 16.699 1.00 42.28 113 SER A C 1
ATOM 956 O O . SER A 1 113 ? 1.922 4.330 17.325 1.00 42.28 113 SER A O 1
ATOM 958 N N . CYS A 1 114 ? 1.184 2.749 15.946 1.00 45.78 114 CYS A N 1
ATOM 959 C CA . CYS A 1 114 ? -0.212 2.916 16.345 1.00 45.78 114 CYS A CA 1
ATOM 960 C C . CYS A 1 114 ? -0.544 1.734 17.259 1.00 45.78 114 CYS A C 1
ATOM 962 O O . CYS A 1 114 ? -1.090 0.737 16.770 1.00 45.78 114 CYS A O 1
ATOM 964 N N 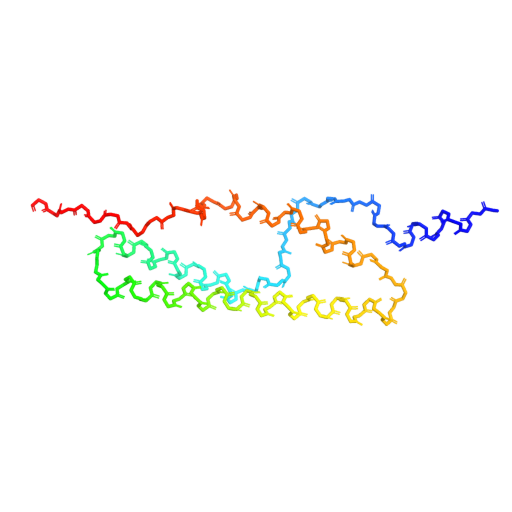. PRO A 1 115 ? -0.186 1.787 18.564 1.00 54.97 115 PRO A N 1
ATOM 965 C CA . PRO A 1 115 ? -0.780 0.862 19.509 1.00 54.97 115 PRO A CA 1
ATOM 966 C C . PRO A 1 115 ? -2.294 0.967 19.335 1.00 54.97 115 PRO A C 1
ATOM 968 O O . PRO A 1 115 ? -2.819 2.030 18.972 1.00 54.97 115 PRO A O 1
ATOM 971 N N . LEU A 1 116 ? -3.003 -0.142 19.557 1.00 59.56 116 LEU A N 1
ATOM 972 C CA . LEU A 1 116 ? -4.453 -0.056 19.699 1.00 59.56 116 LEU A CA 1
ATOM 973 C C . LEU A 1 116 ? -4.766 1.131 20.619 1.00 59.56 116 LEU A C 1
ATOM 975 O O . LEU A 1 116 ? -4.034 1.309 21.599 1.00 59.56 116 LEU A O 1
ATOM 979 N N . PRO A 1 117 ? -5.788 1.950 20.308 1.00 59.91 117 PRO A N 1
ATOM 980 C CA . PRO A 1 117 ? -6.140 3.066 21.168 1.00 59.91 117 PRO A CA 1
ATOM 981 C C . PRO A 1 117 ? -6.222 2.554 22.606 1.00 59.91 117 PRO A C 1
ATOM 983 O O . PRO A 1 117 ? -6.983 1.618 22.872 1.00 59.91 117 PRO A O 1
ATOM 986 N N . LYS A 1 118 ? -5.385 3.097 23.503 1.00 62.69 118 LYS A N 1
ATOM 987 C CA . LYS A 1 118 ? -5.500 2.818 24.934 1.00 62.69 118 LYS A CA 1
ATOM 988 C C . LYS A 1 118 ? -6.885 3.324 25.325 1.00 62.69 118 LYS A C 1
ATOM 990 O O . LYS A 1 118 ? -7.149 4.521 25.217 1.00 62.69 118 LYS A O 1
ATOM 995 N N . ILE A 1 119 ? -7.795 2.406 25.639 1.00 61.19 119 ILE A N 1
ATOM 996 C CA . ILE A 1 119 ? -9.153 2.754 26.052 1.00 61.19 119 ILE A CA 1
ATOM 997 C C . ILE A 1 119 ? -8.986 3.419 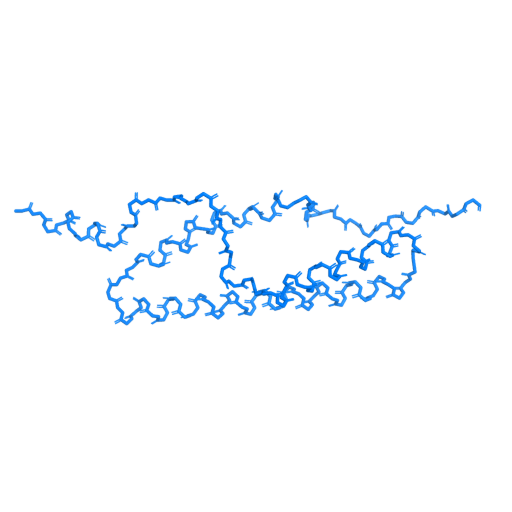27.414 1.00 61.19 119 ILE A C 1
ATOM 999 O O . ILE A 1 119 ? -8.537 2.762 28.349 1.00 61.19 119 ILE A O 1
ATOM 1003 N N . LYS A 1 120 ? -9.256 4.723 27.512 1.00 57.50 120 LYS A N 1
ATOM 1004 C CA . LYS A 1 120 ? -9.361 5.359 28.826 1.00 57.50 120 LYS A CA 1
ATOM 1005 C C . LYS A 1 120 ? -10.634 4.808 29.486 1.00 57.50 120 LYS A C 1
ATOM 1007 O O . LYS A 1 120 ? -11.645 4.736 28.778 1.00 57.50 120 LYS A O 1
ATOM 1012 N N . PRO A 1 121 ? -10.598 4.380 30.759 1.00 54.81 121 PRO A N 1
ATOM 1013 C CA . PRO A 1 121 ? -11.820 4.013 31.468 1.00 54.81 121 PRO A CA 1
ATOM 1014 C C . PRO A 1 121 ? -12.804 5.188 31.388 1.00 54.81 121 PRO A C 1
ATOM 1016 O O . PRO A 1 121 ? -12.387 6.348 31.450 1.00 54.81 121 PRO A O 1
ATOM 1019 N N . LYS A 1 122 ? -14.084 4.894 31.133 1.00 60.81 122 LYS A N 1
ATOM 1020 C CA . LYS A 1 122 ? -15.135 5.914 31.236 1.00 60.81 122 LYS A CA 1
ATOM 1021 C C . LYS A 1 122 ? -15.251 6.325 32.713 1.00 60.81 122 LYS A C 1
ATOM 1023 O O . LYS A 1 122 ? -15.099 5.430 33.545 1.00 60.81 122 LYS A O 1
ATOM 1028 N N . PRO A 1 123 ? -15.454 7.622 33.010 1.00 61.41 123 PRO A N 1
ATOM 1029 C CA . PRO A 1 123 ? -15.797 8.061 34.358 1.00 61.41 123 PRO A CA 1
ATOM 1030 C C . PRO A 1 123 ? -17.109 7.423 34.817 1.00 61.41 123 PRO A C 1
ATOM 1032 O O . PRO A 1 123 ? -17.947 7.109 33.932 1.00 61.41 123 PRO A O 1
#

Secondary structure (DSSP, 8-state):
--HHHHHHHHHS-S----S----TT--HHHHHHHHHHHHHHHHHHHH--HHHHHHHHHHHHHHHHHHHHHHHHHHHHHHHHHTTSS--HHHHHHHHHHGGGGGGGSSS--TT-------PPP-

Organism: Holothuria leucospilota (NCBI:txid206669)